Protein AF-A0A971WEP9-F1 (afdb_monomer_lite)

Structure (mmCIF, N/CA/C/O backbone):
data_AF-A0A971WEP9-F1
#
_entry.id   AF-A0A971WEP9-F1
#
loop_
_atom_site.group_PDB
_atom_site.id
_atom_site.type_symbol
_atom_site.label_atom_id
_atom_site.label_alt_id
_atom_site.label_comp_id
_atom_site.label_asym_id
_atom_site.label_entity_id
_a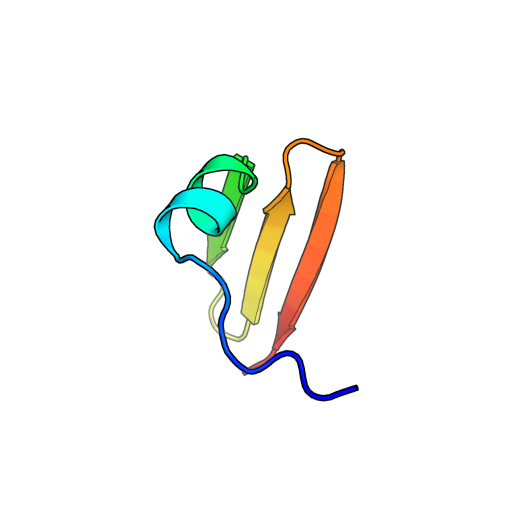tom_site.label_seq_id
_atom_site.pdbx_PDB_ins_code
_atom_site.Cartn_x
_atom_site.Cartn_y
_atom_site.Cartn_z
_atom_site.occupancy
_atom_site.B_iso_or_equiv
_atom_site.auth_seq_id
_atom_site.auth_comp_id
_atom_site.auth_asym_id
_atom_site.auth_atom_id
_atom_site.pdbx_PDB_model_num
ATOM 1 N N . THR A 1 1 ? 6.372 -1.367 -23.332 1.00 50.84 1 THR A N 1
ATO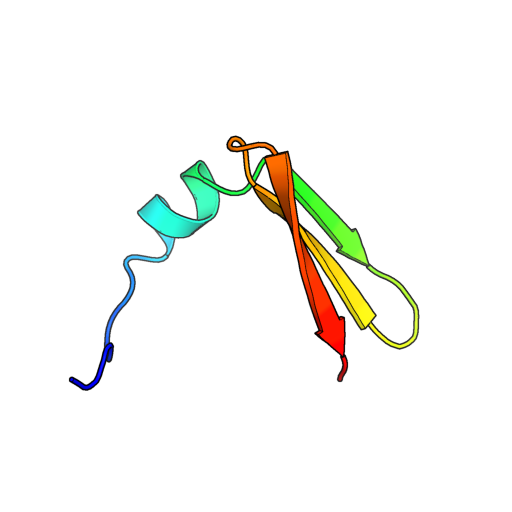M 2 C CA . THR A 1 1 ? 7.350 -1.915 -22.372 1.00 50.84 1 THR A CA 1
ATOM 3 C C . THR A 1 1 ? 6.602 -2.765 -21.371 1.00 50.84 1 THR A C 1
ATOM 5 O O . THR A 1 1 ? 5.893 -2.218 -20.543 1.00 50.84 1 THR A O 1
ATOM 8 N N . ALA A 1 2 ? 6.630 -4.088 -21.533 1.00 57.25 2 ALA A N 1
ATOM 9 C CA . ALA A 1 2 ? 5.882 -5.005 -20.677 1.00 57.25 2 ALA A CA 1
ATOM 10 C C . ALA A 1 2 ? 6.703 -5.297 -19.410 1.00 57.25 2 ALA A C 1
ATOM 12 O O . ALA A 1 2 ? 7.751 -5.932 -19.487 1.00 57.25 2 ALA A O 1
ATOM 13 N N . LEU A 1 3 ? 6.262 -4.785 -18.261 1.00 61.44 3 LEU A N 1
ATOM 14 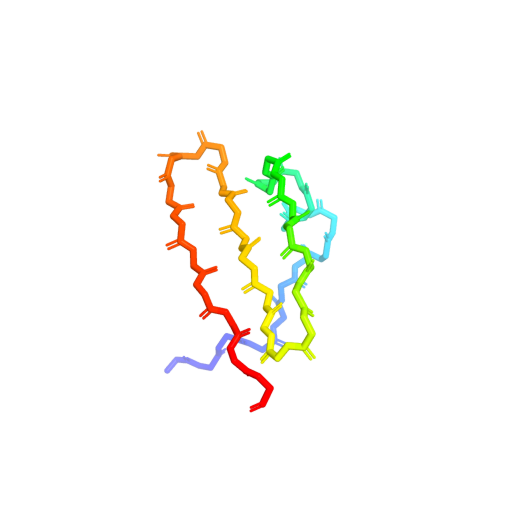C CA . LEU A 1 3 ? 6.852 -5.069 -16.950 1.00 61.44 3 LEU A CA 1
ATOM 15 C C . LEU A 1 3 ? 6.326 -6.426 -16.463 1.00 61.44 3 LEU A C 1
ATOM 17 O O . LEU A 1 3 ? 5.321 -6.490 -15.765 1.00 61.44 3 LEU A O 1
ATOM 21 N N . THR A 1 4 ? 6.942 -7.524 -16.903 1.00 62.53 4 THR A N 1
ATOM 22 C CA . THR A 1 4 ? 6.399 -8.881 -16.690 1.00 62.53 4 THR A CA 1
ATOM 23 C C . THR A 1 4 ? 6.982 -9.648 -15.507 1.00 62.53 4 THR A C 1
ATOM 25 O O . THR A 1 4 ? 6.506 -10.747 -15.237 1.00 62.53 4 THR A O 1
ATOM 28 N N . LYS A 1 5 ? 7.952 -9.107 -14.758 1.00 62.88 5 LYS A N 1
ATOM 29 C CA . LYS A 1 5 ? 8.430 -9.714 -13.501 1.00 62.88 5 LYS A CA 1
ATOM 30 C C . LYS A 1 5 ? 8.905 -8.649 -12.521 1.00 62.88 5 LYS A C 1
ATOM 32 O O . LYS A 1 5 ? 9.930 -8.013 -12.750 1.00 62.88 5 LYS A O 1
ATOM 37 N N . TYR A 1 6 ? 8.182 -8.500 -11.419 1.00 74.38 6 TYR A N 1
ATOM 38 C CA . TYR A 1 6 ? 8.682 -7.813 -10.235 1.00 74.38 6 TYR A CA 1
ATOM 39 C C . TYR A 1 6 ? 9.207 -8.859 -9.254 1.00 74.38 6 TYR A C 1
ATOM 41 O O . TYR A 1 6 ? 8.607 -9.922 -9.100 1.00 74.38 6 TYR A O 1
ATOM 49 N N . ASP A 1 7 ? 10.329 -8.569 -8.603 1.00 81.69 7 ASP A N 1
ATOM 50 C CA . ASP A 1 7 ? 10.816 -9.379 -7.491 1.00 81.69 7 ASP A CA 1
ATOM 51 C C . ASP A 1 7 ? 9.937 -9.102 -6.263 1.00 81.69 7 ASP A C 1
ATOM 53 O O . ASP A 1 7 ? 9.966 -8.006 -5.695 1.00 81.69 7 ASP A O 1
ATOM 57 N N . GLU A 1 8 ? 9.142 -10.093 -5.861 1.00 83.06 8 GLU A N 1
ATOM 58 C CA . GLU A 1 8 ? 8.227 -9.986 -4.722 1.00 83.06 8 GLU A CA 1
ATOM 59 C C . GLU A 1 8 ? 8.948 -9.607 -3.421 1.00 83.06 8 GLU A C 1
ATOM 61 O O . GLU A 1 8 ? 8.378 -8.895 -2.588 1.00 83.06 8 GLU A O 1
ATOM 66 N N . GLN A 1 9 ? 10.208 -10.026 -3.236 1.00 86.50 9 GLN A N 1
ATOM 67 C CA . GLN A 1 9 ? 10.982 -9.647 -2.056 1.00 86.50 9 GLN A CA 1
ATOM 68 C C . GLN A 1 9 ? 11.339 -8.162 -2.075 1.00 86.50 9 GLN A C 1
ATOM 70 O O . GLN A 1 9 ? 11.286 -7.517 -1.026 1.00 86.50 9 GLN A O 1
ATOM 75 N N . LEU A 1 10 ? 11.687 -7.604 -3.238 1.00 87.50 10 LEU A N 1
ATOM 76 C CA . LEU A 1 10 ? 11.977 -6.173 -3.364 1.00 87.50 10 LEU A CA 1
ATOM 77 C C . LEU A 1 10 ? 10.716 -5.335 -3.162 1.00 87.50 10 LEU A C 1
ATOM 79 O O . LEU A 1 10 ? 10.757 -4.358 -2.418 1.00 87.50 10 LEU A O 1
ATOM 83 N N . VAL A 1 11 ? 9.587 -5.743 -3.745 1.00 88.44 11 VAL A N 1
ATOM 84 C CA . VAL A 1 11 ? 8.311 -5.026 -3.593 1.00 88.44 11 VAL A CA 1
ATOM 85 C C . VAL A 1 11 ? 7.883 -4.983 -2.125 1.00 88.44 11 VAL A C 1
ATOM 87 O O . VAL A 1 11 ? 7.570 -3.910 -1.611 1.00 88.44 11 VAL A 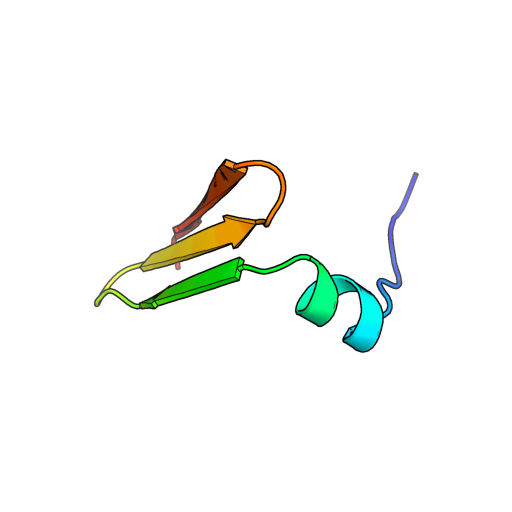O 1
ATOM 90 N N . ARG A 1 12 ? 7.977 -6.105 -1.398 1.00 89.19 12 ARG A N 1
ATOM 91 C CA . ARG A 1 12 ? 7.660 -6.147 0.043 1.00 89.19 12 ARG A CA 1
ATOM 92 C C . ARG A 1 12 ? 8.537 -5.225 0.889 1.00 89.19 12 ARG A C 1
ATOM 94 O O . ARG A 1 12 ? 8.083 -4.754 1.923 1.00 89.19 12 ARG A O 1
ATOM 101 N N . ARG A 1 13 ? 9.779 -4.945 0.475 1.00 91.69 13 ARG A N 1
ATOM 102 C CA . ARG A 1 13 ? 10.668 -4.014 1.198 1.00 91.69 13 ARG A CA 1
ATOM 103 C C . ARG A 1 13 ? 10.260 -2.551 1.041 1.00 91.69 13 ARG A C 1
ATOM 105 O O . ARG A 1 13 ? 10.617 -1.750 1.909 1.00 91.69 13 ARG A O 1
ATOM 112 N N . LEU A 1 14 ? 9.585 -2.211 -0.058 1.00 92.88 14 LEU A N 1
ATOM 113 C CA . LEU A 1 14 ? 9.155 -0.849 -0.382 1.00 92.88 14 LEU A CA 1
ATOM 114 C C . LEU A 1 14 ? 7.813 -0.491 0.258 1.00 92.88 14 LEU A C 1
ATOM 116 O O . LEU A 1 14 ? 7.552 0.688 0.486 1.00 92.88 14 LEU A O 1
ATOM 120 N N . ILE A 1 15 ? 6.990 -1.494 0.556 1.00 94.12 15 ILE A N 1
ATOM 121 C CA . ILE A 1 15 ? 5.724 -1.319 1.263 1.00 94.12 15 ILE A CA 1
ATOM 122 C C . ILE A 1 15 ? 6.016 -0.991 2.731 1.00 94.12 15 ILE A C 1
ATOM 124 O O . ILE A 1 15 ? 6.832 -1.643 3.387 1.00 94.12 15 ILE A O 1
ATOM 128 N N . GLU A 1 16 ? 5.358 0.044 3.232 1.00 96.81 16 GLU A N 1
ATOM 129 C CA . GLU A 1 16 ? 5.358 0.435 4.638 1.00 96.81 16 GLU A CA 1
ATOM 130 C C . GLU A 1 16 ? 4.178 -0.199 5.371 1.00 96.81 16 GLU A C 1
ATOM 132 O O . GLU A 1 16 ? 4.362 -0.850 6.401 1.00 96.81 16 GLU A O 1
ATOM 137 N N . LYS A 1 17 ? 2.977 -0.083 4.800 1.00 95.62 17 LYS A N 1
ATOM 138 C CA . LYS A 1 17 ? 1.751 -0.626 5.382 1.00 95.62 17 LYS A CA 1
ATOM 139 C C . LYS A 1 17 ? 0.756 -1.023 4.298 1.00 95.62 17 LYS A C 1
ATOM 141 O O . LYS A 1 17 ? 0.664 -0.387 3.253 1.00 95.62 17 LYS A O 1
ATOM 146 N N . VAL A 1 18 ? -0.024 -2.063 4.580 1.00 95.00 18 VAL A N 1
ATOM 147 C CA . VAL A 1 18 ? -1.229 -2.404 3.815 1.00 95.00 18 VAL A CA 1
ATOM 148 C C . VAL A 1 18 ? -2.423 -2.332 4.757 1.00 95.00 18 VAL A C 1
ATOM 150 O O . VAL A 1 18 ? -2.394 -2.929 5.834 1.00 95.00 18 VAL A O 1
ATOM 153 N N . THR A 1 19 ? -3.458 -1.597 4.361 1.00 97.19 19 THR A N 1
ATOM 154 C CA . THR A 1 19 ? -4.739 -1.528 5.072 1.00 97.19 19 THR A CA 1
ATOM 155 C C . THR A 1 19 ? -5.807 -2.199 4.219 1.00 97.19 19 THR A C 1
ATOM 157 O O . THR A 1 19 ? -5.957 -1.868 3.045 1.00 97.19 19 THR A O 1
ATOM 160 N N . VAL A 1 20 ? -6.514 -3.162 4.808 1.00 96.31 20 VAL A N 1
ATOM 161 C CA . VAL A 1 20 ? -7.565 -3.941 4.146 1.00 96.31 20 VAL A CA 1
ATOM 162 C C . VAL A 1 20 ? -8.922 -3.396 4.577 1.00 96.31 20 VAL A C 1
ATOM 164 O O . VAL A 1 20 ? -9.171 -3.263 5.777 1.00 96.31 20 VAL A O 1
ATOM 167 N N . TYR A 1 21 ? -9.773 -3.094 3.604 1.00 95.62 21 TYR A N 1
ATOM 168 C CA . TYR A 1 21 ? -11.174 -2.723 3.780 1.00 95.62 21 TYR A CA 1
ATOM 169 C C . TYR A 1 21 ? -12.064 -3.817 3.177 1.00 95.62 21 TYR A C 1
ATOM 171 O O . TYR A 1 21 ? -11.560 -4.789 2.619 1.00 95.62 21 TYR A O 1
ATOM 179 N N . GLU A 1 22 ? -13.382 -3.680 3.308 1.00 95.38 22 GLU A N 1
ATOM 180 C CA . GLU A 1 22 ? -14.327 -4.662 2.758 1.00 95.38 22 GLU A CA 1
ATOM 181 C C . GLU A 1 22 ? -14.323 -4.695 1.222 1.00 95.38 22 GLU A C 1
ATOM 183 O O . GLU A 1 22 ? -14.553 -5.750 0.647 1.00 95.38 22 GLU A O 1
ATOM 188 N N . ASP A 1 23 ? -14.041 -3.565 0.570 1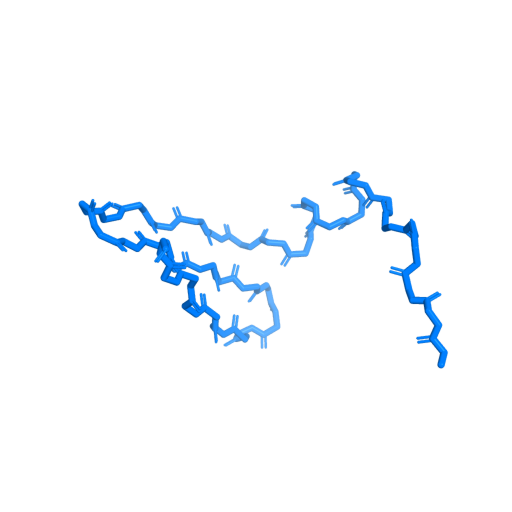.00 96.25 23 ASP A N 1
ATOM 189 C CA . ASP A 1 23 ? -14.167 -3.345 -0.879 1.00 96.25 23 ASP A CA 1
ATOM 190 C C . ASP A 1 23 ? -12.851 -2.940 -1.567 1.00 96.25 23 ASP A C 1
ATOM 192 O O . ASP A 1 23 ? -12.792 -2.781 -2.790 1.00 96.25 23 ASP A O 1
ATOM 196 N N . LYS A 1 24 ? -11.787 -2.711 -0.788 1.00 94.88 24 LYS A N 1
ATOM 197 C CA . LYS A 1 24 ? -10.512 -2.221 -1.313 1.00 94.88 24 LYS A CA 1
ATOM 198 C C . LYS A 1 24 ? -9.321 -2.505 -0.409 1.00 94.88 24 LYS A C 1
ATOM 200 O O . LYS A 1 24 ? -9.438 -2.808 0.779 1.00 94.88 24 LYS A O 1
ATOM 205 N N . PHE A 1 25 ? -8.144 -2.265 -0.968 1.00 95.81 25 PHE A N 1
ATOM 206 C CA . PHE A 1 25 ? -6.873 -2.245 -0.261 1.00 95.81 25 PHE A CA 1
ATOM 207 C C . PHE A 1 25 ? -6.203 -0.892 -0.451 1.00 95.81 25 PHE A C 1
ATOM 209 O O . PHE A 1 25 ? -6.144 -0.373 -1.562 1.00 95.81 25 PHE A O 1
ATOM 216 N N . THR A 1 26 ? -5.629 -0.354 0.617 1.00 96.50 26 THR A N 1
ATOM 217 C CA . THR A 1 26 ? -4.752 0.815 0.538 1.00 96.50 26 THR A CA 1
ATOM 218 C C . THR A 1 26 ? -3.330 0.377 0.851 1.00 96.50 26 THR A C 1
ATOM 220 O O . THR A 1 26 ? -3.058 -0.163 1.928 1.00 96.50 26 THR A O 1
ATOM 223 N N . VAL A 1 27 ? -2.419 0.600 -0.094 1.00 96.38 27 VAL A N 1
ATOM 224 C CA . VAL A 1 27 ? -0.992 0.291 0.030 1.00 96.38 27 VAL A CA 1
ATOM 225 C C . VAL A 1 27 ? -0.222 1.592 0.192 1.00 96.38 27 VAL A C 1
ATOM 227 O O . VAL A 1 27 ? -0.241 2.453 -0.687 1.00 96.38 27 VAL A O 1
ATOM 230 N N . GLU A 1 28 ? 0.480 1.712 1.309 1.00 97.44 28 GLU A N 1
ATOM 231 C CA . GLU A 1 28 ? 1.375 2.822 1.607 1.00 97.44 28 GLU A CA 1
ATOM 232 C C . GLU A 1 28 ? 2.819 2.357 1.421 1.00 97.44 28 GLU A C 1
ATOM 234 O O . GLU A 1 28 ? 3.244 1.339 1.978 1.00 97.44 28 GLU A O 1
ATOM 239 N N . PHE A 1 29 ? 3.573 3.083 0.604 1.00 96.06 29 PHE A N 1
ATOM 240 C CA . PH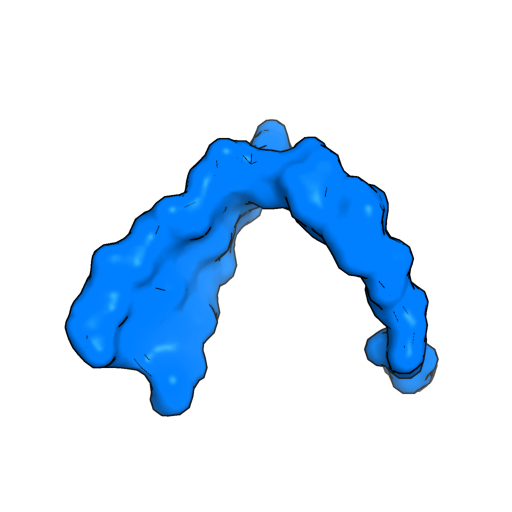E A 1 29 ? 4.990 2.844 0.359 1.00 96.06 29 PHE A CA 1
ATOM 241 C C . PHE A 1 29 ? 5.837 3.772 1.221 1.00 96.06 29 PHE A C 1
ATOM 243 O O . PHE A 1 29 ? 5.460 4.912 1.464 1.00 96.06 29 PHE A O 1
ATOM 250 N N . LYS A 1 30 ? 7.059 3.343 1.546 1.00 94.56 30 LYS A N 1
ATOM 251 C CA . LYS A 1 30 ? 8.038 4.124 2.330 1.00 94.56 30 LYS A CA 1
ATOM 252 C C . LYS A 1 30 ? 8.422 5.475 1.725 1.00 94.56 30 LYS A C 1
ATOM 254 O O . LYS A 1 30 ? 9.057 6.297 2.374 1.00 94.56 30 LYS A O 1
ATOM 259 N N . SER A 1 31 ? 8.101 5.691 0.453 1.00 94.94 31 SER A N 1
ATOM 260 C CA . SER A 1 31 ? 8.244 6.986 -0.210 1.00 94.94 31 SER A CA 1
ATOM 261 C C . SER A 1 31 ? 7.129 7.978 0.148 1.00 94.94 31 SER A C 1
ATOM 263 O O . SER A 1 31 ? 7.159 9.101 -0.347 1.00 94.94 31 SER A O 1
ATOM 265 N N . GLY A 1 32 ? 6.130 7.570 0.938 1.00 93.56 32 GLY A N 1
ATOM 266 C CA . GLY A 1 32 ? 4.888 8.304 1.182 1.00 93.56 32 GLY A CA 1
ATOM 267 C C . GLY A 1 32 ? 3.855 8.169 0.056 1.00 93.56 32 GLY A C 1
ATOM 268 O O . GLY A 1 32 ? 2.798 8.795 0.110 1.00 93.56 32 GLY A O 1
ATOM 269 N N . LEU A 1 33 ? 4.138 7.373 -0.987 1.00 95.75 33 LEU A N 1
ATOM 270 C CA . LEU A 1 33 ? 3.162 7.094 -2.042 1.00 95.75 33 LEU A CA 1
ATOM 271 C C . LEU A 1 33 ? 2.045 6.214 -1.477 1.00 95.75 33 LEU A C 1
ATOM 273 O O . LEU A 1 33 ? 2.315 5.154 -0.916 1.00 95.75 33 LEU A O 1
ATOM 277 N N . THR A 1 34 ? 0.800 6.623 -1.701 1.00 96.12 34 THR A N 1
ATOM 278 C CA . THR A 1 34 ? -0.387 5.836 -1.359 1.00 96.12 34 THR A CA 1
ATOM 279 C C . THR A 1 34 ? -1.105 5.409 -2.631 1.00 96.12 34 THR A C 1
ATOM 281 O O . THR A 1 34 ? -1.322 6.229 -3.525 1.00 96.12 34 THR A O 1
ATOM 284 N N . VAL A 1 35 ? -1.461 4.130 -2.718 1.00 95.50 35 VAL A N 1
ATOM 285 C CA . VAL A 1 35 ? -2.201 3.554 -3.845 1.00 95.50 35 VAL A CA 1
ATOM 286 C C . VAL A 1 35 ? -3.420 2.814 -3.316 1.00 95.50 35 VAL A C 1
ATOM 288 O O . VAL A 1 35 ? -3.289 1.947 -2.453 1.00 95.50 35 VAL A O 1
ATOM 291 N N . ASP A 1 36 ? -4.583 3.131 -3.876 1.00 96.62 36 ASP A N 1
ATOM 292 C CA . ASP A 1 36 ? -5.816 2.389 -3.642 1.00 96.62 36 ASP A CA 1
ATOM 293 C C . ASP A 1 36 ? -6.005 1.338 -4.741 1.00 96.62 36 ASP A C 1
ATOM 295 O O . ASP A 1 36 ? -5.934 1.636 -5.936 1.00 96.62 36 ASP A O 1
ATOM 299 N N . VAL A 1 37 ? -6.245 0.102 -4.316 1.00 93.94 37 VAL A N 1
ATOM 300 C CA . VAL A 1 37 ? -6.571 -1.041 -5.164 1.00 93.94 37 VAL A CA 1
ATOM 301 C C . VAL A 1 37 ? -8.011 -1.420 -4.861 1.00 93.94 37 VAL A C 1
ATOM 303 O O . VAL A 1 37 ? -8.306 -1.945 -3.789 1.00 93.94 37 VAL A O 1
ATOM 306 N N . VAL A 1 38 ? -8.899 -1.099 -5.792 1.00 91.12 38 VAL A N 1
ATOM 307 C CA . VAL A 1 38 ? -10.292 -1.554 -5.791 1.00 91.12 38 VAL A CA 1
ATOM 308 C C . VAL A 1 38 ? -10.359 -2.977 -6.340 1.00 91.12 38 VAL A C 1
ATOM 310 O O . VAL A 1 38 ? -9.590 -3.307 -7.248 1.00 91.12 38 VAL A O 1
ATOM 313 N N . GLU A 1 39 ? -11.224 -3.804 -5.751 1.00 75.75 39 GLU A N 1
ATOM 314 C CA . GLU A 1 39 ? -11.546 -5.147 -6.262 1.00 75.75 39 GLU A CA 1
ATOM 315 C C . GLU A 1 39 ? -12.161 -5.103 -7.672 1.00 75.75 39 GLU A C 1
ATOM 317 O O . GLU A 1 39 ? -12.960 -4.177 -7.957 1.00 75.75 39 GLU A O 1
#

Secondary structure (DSSP, 8-state):
-------HHHHHHHEEEEEE-SSEEEEEETTS-EEEEE-

Sequence (39 aa):
TALTKYDEQLVRRLIEKVTVYEDKFTVEFKSGLTVDVVE

Foldseek 3Di:
DDPPDDDPVVVVVQWPDWDDDPFWIWTAGPVRDIDIGGD

Radius of gyration: 11.47 Å; chains: 1; bounding box: 26×18×28 Å

pLDDT: mean 88.14, std 12.54, range [50.84, 97.44]